Protein AF-A0A6J8AY62-F1 (afdb_monomer)

Structure (mmCIF, N/CA/C/O backbone):
data_AF-A0A6J8AY62-F1
#
_entry.id   AF-A0A6J8AY62-F1
#
loop_
_atom_site.group_PDB
_atom_site.id
_atom_site.type_symbol
_atom_site.label_atom_id
_atom_site.label_alt_id
_atom_site.label_comp_id
_atom_site.label_asym_id
_atom_site.label_entity_id
_atom_site.label_seq_id
_atom_site.pdbx_PDB_ins_code
_atom_site.Cartn_x
_atom_site.Cartn_y
_atom_site.Cartn_z
_atom_site.occupancy
_atom_site.B_iso_or_equiv
_atom_site.auth_seq_id
_atom_site.auth_comp_id
_atom_site.auth_asym_id
_atom_site.auth_atom_id
_atom_site.pdbx_PDB_model_num
ATOM 1 N N . MET A 1 1 ? -28.917 0.975 25.301 1.00 51.22 1 MET A N 1
ATOM 2 C CA . MET A 1 1 ? -28.373 -0.240 24.647 1.00 51.22 1 MET A CA 1
ATOM 3 C C . MET A 1 1 ? -28.119 -0.058 23.138 1.00 51.22 1 MET A C 1
ATOM 5 O O . MET A 1 1 ? -27.820 -1.038 22.478 1.00 51.22 1 MET A O 1
ATOM 9 N N . GLU A 1 2 ? -28.127 1.163 22.580 1.00 54.00 2 GLU A N 1
ATOM 10 C CA . GLU A 1 2 ? -27.902 1.396 21.132 1.00 54.00 2 GLU A CA 1
ATOM 11 C C . GLU A 1 2 ? -26.421 1.545 20.715 1.00 54.00 2 GLU A C 1
ATOM 13 O O . GLU A 1 2 ? -26.087 1.389 19.543 1.00 54.00 2 GLU A O 1
ATOM 18 N N . MET A 1 3 ? -25.496 1.765 21.660 1.00 52.91 3 MET A N 1
ATOM 19 C CA . MET A 1 3 ? -24.055 1.899 21.361 1.00 52.91 3 MET A CA 1
ATOM 20 C C . MET A 1 3 ? -23.391 0.610 20.834 1.00 52.91 3 MET A C 1
ATOM 22 O O . MET A 1 3 ? -22.345 0.676 20.186 1.00 52.91 3 MET A O 1
ATOM 26 N N . SER A 1 4 ? -23.977 -0.569 21.068 1.00 59.03 4 SER A N 1
ATOM 27 C CA . SER A 1 4 ? -23.395 -1.852 20.642 1.00 59.03 4 SER A CA 1
ATOM 28 C C . SER A 1 4 ? -23.599 -2.155 19.152 1.00 59.03 4 SER A C 1
ATOM 30 O O . SER A 1 4 ? -22.777 -2.844 18.547 1.00 59.03 4 SER A O 1
ATOM 32 N N . GLN A 1 5 ? -24.655 -1.630 18.520 1.00 60.06 5 GLN A N 1
ATOM 33 C CA . GLN A 1 5 ? -24.920 -1.887 17.098 1.00 60.06 5 GLN A CA 1
ATOM 34 C C . GLN A 1 5 ? -24.044 -1.032 16.174 1.00 60.06 5 GLN A C 1
ATOM 36 O O . GLN A 1 5 ? -23.511 -1.547 15.188 1.00 60.06 5 GLN A O 1
ATOM 41 N N . MET A 1 6 ? -23.809 0.242 16.514 1.00 57.91 6 MET A N 1
ATOM 42 C CA . MET A 1 6 ? -22.935 1.113 15.711 1.00 57.91 6 MET A CA 1
ATOM 43 C C . MET A 1 6 ? -21.473 0.636 15.726 1.00 57.91 6 MET A C 1
ATOM 45 O O . MET A 1 6 ? -20.793 0.644 14.699 1.00 57.91 6 MET A O 1
ATOM 49 N N . THR A 1 7 ? -21.008 0.120 16.865 1.00 65.38 7 THR A N 1
ATOM 50 C CA . THR A 1 7 ? -19.648 -0.418 17.031 1.00 65.38 7 THR A CA 1
ATOM 51 C C . THR A 1 7 ? -19.426 -1.762 16.329 1.00 65.38 7 THR A C 1
ATOM 53 O O . THR A 1 7 ? -18.284 -2.094 15.992 1.00 65.38 7 THR A O 1
ATOM 56 N N . ALA A 1 8 ? -20.483 -2.544 16.088 1.00 74.94 8 ALA A N 1
ATOM 57 C CA . ALA A 1 8 ? -20.417 -3.765 15.284 1.00 74.94 8 ALA A CA 1
ATOM 58 C C . ALA A 1 8 ? -20.334 -3.457 13.778 1.00 74.94 8 ALA A C 1
ATOM 60 O O . ALA A 1 8 ? -19.600 -4.129 13.051 1.00 74.94 8 ALA A O 1
ATOM 61 N N . CYS A 1 9 ? -21.039 -2.420 13.316 1.00 79.75 9 CYS A N 1
ATOM 62 C CA . CYS A 1 9 ? -21.000 -1.978 11.921 1.00 79.75 9 CYS A CA 1
ATOM 63 C C . CYS A 1 9 ? -19.613 -1.432 11.536 1.00 79.75 9 CYS A C 1
ATOM 65 O O . CYS A 1 9 ? -19.040 -1.857 10.532 1.00 79.75 9 CYS A O 1
ATOM 67 N N . GLY A 1 10 ? -19.020 -0.585 12.388 1.00 80.19 10 GLY A N 1
ATOM 68 C CA . GLY A 1 10 ? -17.694 -0.002 12.144 1.00 80.19 10 GLY A CA 1
ATOM 69 C C . GLY A 1 10 ? -16.572 -1.040 12.007 1.00 80.19 10 GLY A C 1
ATOM 70 O O . GLY A 1 10 ? -15.730 -0.924 11.123 1.00 80.19 10 GLY A O 1
ATOM 71 N N . MET A 1 11 ? -16.597 -2.110 12.811 1.00 82.81 11 MET A N 1
ATOM 72 C CA . MET A 1 11 ? -15.598 -3.190 12.714 1.00 82.81 11 MET A CA 1
ATOM 73 C C . MET A 1 11 ? -15.715 -3.981 11.415 1.00 82.81 11 MET A C 1
ATOM 75 O O . MET A 1 11 ? -14.702 -4.331 10.817 1.00 82.81 11 MET A O 1
ATOM 79 N N . LYS A 1 12 ? -16.945 -4.268 10.969 1.00 87.50 12 LYS A N 1
ATOM 80 C CA . LYS A 1 12 ? -17.174 -4.959 9.694 1.00 87.50 12 LYS A CA 1
ATOM 81 C C . LYS A 1 12 ? -16.703 -4.109 8.518 1.00 87.50 12 LYS A C 1
ATOM 83 O O . LYS A 1 12 ? -16.085 -4.643 7.604 1.00 87.50 12 LYS A O 1
ATOM 88 N N . ALA A 1 13 ? -16.951 -2.800 8.568 1.00 87.50 13 ALA A N 1
ATOM 89 C CA . ALA A 1 13 ? -16.462 -1.866 7.562 1.00 87.50 13 ALA A CA 1
ATOM 90 C C . ALA A 1 13 ? -14.925 -1.807 7.537 1.00 87.50 13 ALA A C 1
ATOM 92 O O . ALA A 1 13 ? -14.336 -1.947 6.469 1.00 87.50 13 ALA A O 1
ATOM 93 N N . ALA A 1 14 ? -14.272 -1.683 8.699 1.00 86.62 14 ALA A N 1
ATOM 94 C CA . ALA A 1 14 ? -12.810 -1.697 8.794 1.00 86.62 14 ALA A CA 1
ATOM 95 C C . ALA A 1 14 ? -12.214 -3.005 8.251 1.00 86.62 14 ALA A C 1
ATOM 97 O O . ALA A 1 14 ? -11.290 -2.971 7.445 1.00 86.62 14 ALA A O 1
ATOM 98 N N . PHE A 1 15 ? -12.792 -4.154 8.616 1.00 89.06 15 PHE A N 1
ATOM 99 C CA . PHE A 1 15 ? -12.379 -5.452 8.082 1.00 89.06 15 PHE A CA 1
ATOM 100 C C . PHE A 1 15 ? -12.530 -5.52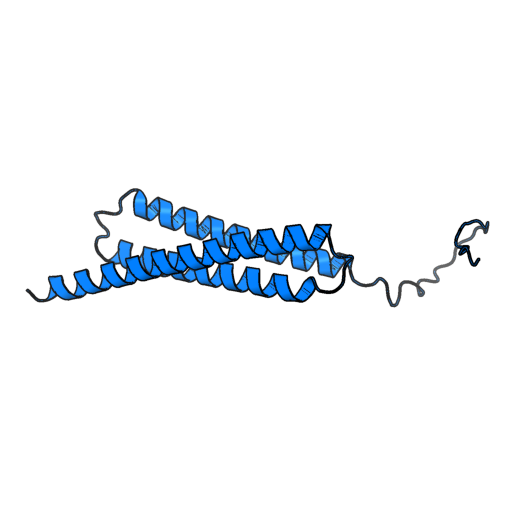7 6.556 1.00 89.06 15 PHE A C 1
ATOM 102 O O . PHE A 1 15 ? -11.612 -5.965 5.871 1.00 89.06 15 PHE A O 1
ATOM 109 N N . GLY A 1 16 ? -13.648 -5.041 6.009 1.00 90.06 16 GLY A N 1
ATOM 110 C CA . GLY A 1 16 ? -13.852 -4.967 4.561 1.00 90.06 16 GLY A CA 1
ATOM 111 C C . GLY A 1 16 ? -12.812 -4.095 3.851 1.00 90.06 16 GLY A C 1
ATOM 112 O O . GLY A 1 16 ? -12.333 -4.469 2.783 1.00 90.06 16 GLY A O 1
ATOM 113 N N . LEU A 1 17 ? -12.415 -2.971 4.458 1.00 89.81 17 LEU A N 1
ATOM 114 C CA . LEU A 1 17 ? -11.356 -2.106 3.929 1.00 89.81 17 LEU A CA 1
ATOM 115 C C . LEU A 1 17 ? -9.987 -2.795 3.936 1.00 89.81 17 LEU A C 1
ATOM 117 O O . LEU A 1 17 ? -9.259 -2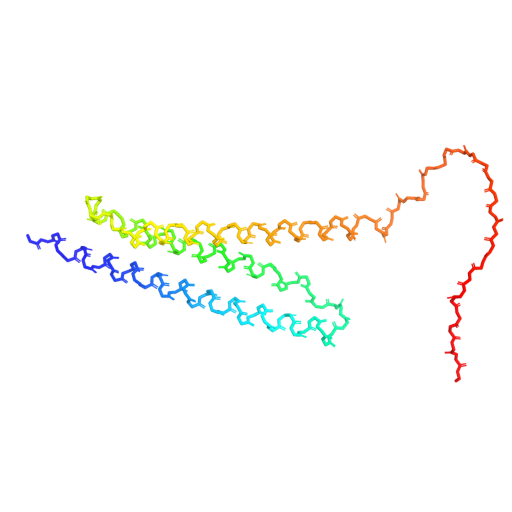.673 2.954 1.00 89.81 17 LEU A O 1
ATOM 121 N N . PHE A 1 18 ? -9.657 -3.544 4.993 1.00 89.94 18 PHE A N 1
ATOM 122 C CA . PHE A 1 18 ? -8.414 -4.320 5.055 1.00 89.94 18 PHE A CA 1
ATOM 123 C C . PHE A 1 18 ? -8.363 -5.396 3.967 1.00 89.94 18 PHE A C 1
ATOM 125 O O . PHE A 1 18 ? -7.396 -5.452 3.214 1.00 89.94 18 PHE A O 1
ATOM 132 N N . VAL A 1 19 ? -9.441 -6.170 3.803 1.00 92.56 19 VAL A N 1
ATOM 133 C CA . VAL A 1 19 ? -9.529 -7.191 2.746 1.00 92.56 19 VAL A CA 1
ATOM 134 C C . VAL A 1 19 ? -9.408 -6.563 1.355 1.00 92.56 19 VAL A C 1
ATOM 136 O O . VAL A 1 19 ? -8.695 -7.084 0.501 1.00 92.56 19 VAL A O 1
ATOM 139 N N . CYS A 1 20 ? -10.067 -5.426 1.118 1.00 91.50 20 CYS A N 1
ATOM 140 C CA . CYS A 1 20 ? -9.977 -4.724 -0.161 1.00 91.50 20 CYS A CA 1
ATOM 141 C C . CYS A 1 20 ? -8.546 -4.236 -0.447 1.00 91.50 20 CYS A C 1
ATOM 143 O O . CYS A 1 20 ? -8.047 -4.402 -1.561 1.00 91.50 20 CYS A O 1
ATOM 145 N N . ALA A 1 21 ? -7.862 -3.689 0.564 1.00 89.44 21 ALA A N 1
ATOM 146 C CA . ALA A 1 21 ? -6.471 -3.265 0.445 1.00 89.44 21 ALA A CA 1
ATOM 147 C C . ALA A 1 21 ? -5.529 -4.440 0.133 1.00 89.44 21 ALA A C 1
ATOM 149 O O . ALA A 1 21 ? -4.688 -4.314 -0.759 1.00 89.44 21 ALA A O 1
ATOM 150 N N . ASP A 1 22 ? -5.712 -5.589 0.787 1.00 89.31 22 ASP A N 1
ATOM 151 C CA . ASP A 1 22 ? -4.933 -6.802 0.513 1.00 89.31 22 ASP A CA 1
ATOM 152 C C . ASP A 1 22 ? -5.158 -7.309 -0.918 1.00 89.31 22 ASP A C 1
ATOM 154 O O . ASP A 1 22 ? -4.202 -7.660 -1.616 1.00 89.31 22 ASP A O 1
ATOM 158 N N . CYS A 1 23 ? -6.403 -7.291 -1.405 1.00 91.81 23 CYS A N 1
ATOM 159 C CA . CYS A 1 23 ? -6.702 -7.631 -2.795 1.00 91.81 23 CYS A CA 1
ATOM 160 C C . CYS A 1 23 ? -5.998 -6.680 -3.774 1.00 91.81 23 CYS A C 1
ATOM 162 O O . CYS A 1 23 ? -5.389 -7.144 -4.739 1.00 91.81 23 CYS A O 1
ATOM 164 N N . CYS A 1 24 ? -6.036 -5.366 -3.533 1.00 88.38 24 CYS A N 1
ATOM 165 C CA . CYS A 1 24 ? -5.338 -4.390 -4.374 1.00 88.38 24 CYS A CA 1
ATOM 166 C C . CYS A 1 24 ? -3.821 -4.619 -4.391 1.00 88.38 24 CYS A C 1
ATOM 168 O O . CYS A 1 24 ? -3.221 -4.591 -5.467 1.00 88.38 24 CYS A O 1
ATOM 170 N N . MET A 1 25 ? -3.215 -4.907 -3.237 1.00 86.44 25 MET A N 1
ATOM 171 C CA . MET A 1 25 ? -1.791 -5.246 -3.129 1.00 86.44 25 MET A CA 1
ATOM 172 C C . MET A 1 25 ? -1.444 -6.509 -3.911 1.00 86.44 25 MET A C 1
ATOM 174 O O . MET A 1 25 ? -0.455 -6.535 -4.643 1.00 86.44 25 MET A O 1
ATOM 178 N N . PHE A 1 26 ? -2.276 -7.545 -3.806 1.00 89.56 26 PHE A N 1
ATOM 179 C CA . PHE A 1 26 ? -2.086 -8.783 -4.551 1.00 89.56 26 PHE A CA 1
ATOM 180 C C . PHE A 1 26 ? -2.115 -8.545 -6.066 1.00 89.56 26 PHE A C 1
ATOM 182 O O . PHE A 1 26 ? -1.212 -8.992 -6.775 1.00 89.56 26 PHE A O 1
ATOM 189 N N . PHE A 1 27 ? -3.098 -7.788 -6.565 1.00 88.31 27 PHE A N 1
ATOM 190 C CA . PHE A 1 27 ? -3.163 -7.431 -7.985 1.00 88.31 27 PHE A CA 1
ATOM 191 C C . PHE A 1 27 ? -1.938 -6.638 -8.442 1.00 88.31 27 PHE A C 1
ATOM 193 O O . PHE A 1 27 ? -1.424 -6.899 -9.528 1.00 88.31 27 PHE A O 1
ATOM 200 N N . LEU A 1 28 ? -1.437 -5.725 -7.609 1.00 86.25 28 LEU A N 1
ATOM 201 C CA . LEU A 1 28 ? -0.218 -4.962 -7.875 1.00 86.25 28 LEU A CA 1
ATOM 202 C C . LEU A 1 28 ? 1.011 -5.865 -8.020 1.00 86.25 28 LEU A C 1
ATOM 204 O O . LEU A 1 28 ? 1.767 -5.709 -8.973 1.00 86.25 28 LEU A O 1
ATOM 208 N N . ILE A 1 29 ? 1.183 -6.841 -7.124 1.00 86.50 29 ILE A N 1
ATOM 209 C CA . ILE A 1 29 ? 2.298 -7.801 -7.179 1.00 86.50 29 ILE A CA 1
ATOM 210 C C . ILE A 1 29 ? 2.230 -8.638 -8.459 1.00 86.50 29 ILE A C 1
ATOM 212 O O . ILE A 1 29 ? 3.241 -8.818 -9.141 1.00 86.50 29 ILE A O 1
ATOM 216 N N . VAL A 1 30 ? 1.040 -9.135 -8.808 1.00 88.31 30 VAL A N 1
ATOM 217 C CA . VAL A 1 30 ? 0.834 -9.904 -10.043 1.00 88.31 30 VAL A CA 1
ATOM 218 C C . VAL A 1 30 ? 1.142 -9.039 -11.264 1.00 88.31 30 VAL A C 1
ATOM 220 O O . VAL A 1 30 ? 1.858 -9.477 -12.165 1.00 88.31 30 VAL A O 1
ATOM 223 N N . TRP A 1 31 ? 0.653 -7.800 -11.282 1.00 84.81 31 TRP A N 1
ATOM 224 C CA . TRP A 1 31 ? 0.880 -6.860 -12.375 1.00 84.81 31 TRP A CA 1
ATOM 225 C C . TRP A 1 31 ? 2.358 -6.489 -12.532 1.00 84.81 31 TRP A C 1
ATOM 227 O O . TRP A 1 31 ? 2.877 -6.486 -13.650 1.00 84.81 31 TRP A O 1
ATOM 237 N N . ASP A 1 32 ? 3.071 -6.249 -11.432 1.00 82.25 32 ASP A N 1
ATOM 238 C CA . ASP A 1 32 ? 4.516 -6.012 -11.447 1.00 82.25 32 ASP A CA 1
ATOM 239 C C . ASP A 1 32 ? 5.289 -7.234 -11.945 1.00 82.25 32 ASP A C 1
ATOM 241 O O . ASP A 1 32 ? 6.203 -7.085 -12.759 1.00 82.25 32 ASP A O 1
ATOM 245 N N . GLY A 1 33 ? 4.889 -8.443 -11.545 1.00 83.69 33 GLY A N 1
ATOM 246 C CA . GLY A 1 33 ? 5.465 -9.687 -12.058 1.00 83.69 33 GLY A CA 1
ATOM 247 C C . GLY A 1 33 ? 5.290 -9.833 -13.571 1.00 83.69 33 GLY A C 1
ATOM 248 O O . GLY A 1 33 ? 6.247 -10.155 -14.282 1.00 83.69 33 GLY A O 1
ATOM 249 N N . VAL A 1 34 ? 4.095 -9.528 -14.086 1.00 83.62 34 VAL A N 1
ATOM 250 C CA . VAL A 1 34 ? 3.813 -9.524 -15.530 1.00 83.62 34 VAL A CA 1
ATOM 251 C C . VAL A 1 34 ? 4.645 -8.458 -16.244 1.00 83.62 34 VAL A C 1
ATOM 253 O O . VAL A 1 34 ? 5.271 -8.764 -17.258 1.00 83.62 34 VAL A O 1
ATOM 256 N N . ASN A 1 35 ? 4.728 -7.237 -15.710 1.00 76.69 35 ASN A N 1
ATOM 257 C CA . ASN A 1 35 ? 5.543 -6.165 -16.291 1.00 76.69 35 ASN A CA 1
ATOM 258 C C . ASN A 1 35 ? 7.033 -6.519 -16.332 1.00 76.69 35 ASN A C 1
ATOM 260 O O . ASN A 1 35 ? 7.702 -6.217 -17.321 1.00 76.69 35 ASN A O 1
ATOM 264 N N . LEU A 1 36 ? 7.555 -7.167 -15.287 1.00 76.38 36 LEU A N 1
ATOM 265 C CA . LEU A 1 36 ? 8.945 -7.617 -15.228 1.00 76.38 36 LEU A CA 1
ATOM 266 C C . LEU A 1 36 ? 9.224 -8.726 -16.252 1.00 76.38 36 LEU A C 1
ATOM 268 O O . LEU A 1 36 ? 10.261 -8.709 -16.915 1.00 76.38 36 LEU A O 1
ATOM 272 N N . CYS A 1 37 ? 8.284 -9.656 -16.435 1.00 78.25 37 CYS A N 1
ATOM 273 C CA . CYS A 1 37 ? 8.385 -10.669 -17.485 1.00 78.25 37 CYS A CA 1
ATOM 274 C C . CYS A 1 37 ? 8.344 -10.021 -18.876 1.00 78.25 37 CYS A C 1
ATOM 276 O O . CYS A 1 37 ? 9.195 -10.303 -19.715 1.00 78.25 37 CYS A O 1
ATOM 278 N N . MET A 1 38 ? 7.413 -9.096 -19.116 1.00 73.38 38 MET A N 1
ATOM 279 C CA . MET A 1 38 ? 7.293 -8.394 -20.399 1.00 73.38 38 MET A CA 1
ATOM 280 C C . MET A 1 38 ? 8.533 -7.551 -20.722 1.00 73.38 38 MET A C 1
ATOM 282 O O . MET A 1 38 ? 8.951 -7.537 -21.880 1.00 73.38 38 MET A O 1
ATOM 286 N N . LEU A 1 39 ? 9.172 -6.927 -19.722 1.00 68.44 39 LEU A N 1
ATOM 287 C CA . LEU A 1 39 ? 10.466 -6.237 -19.862 1.00 68.44 39 LEU A CA 1
ATOM 288 C C . LEU A 1 39 ? 11.543 -7.139 -20.474 1.00 68.44 39 LEU A C 1
ATOM 290 O O . LEU A 1 39 ? 12.353 -6.678 -21.276 1.00 68.44 39 LEU A O 1
ATOM 294 N N . TYR A 1 40 ? 11.557 -8.416 -20.093 1.00 71.19 40 TYR A N 1
ATOM 295 C CA . TYR A 1 40 ? 12.539 -9.380 -20.579 1.00 71.19 40 TYR A CA 1
ATOM 296 C C . TYR A 1 40 ? 12.263 -9.809 -22.029 1.00 71.19 40 TYR A C 1
ATOM 298 O O . TYR A 1 40 ? 13.198 -10.017 -22.802 1.00 71.19 40 TYR A O 1
ATOM 306 N N . TYR A 1 41 ? 10.987 -9.903 -22.418 1.00 69.06 41 TYR A N 1
ATOM 307 C CA . TYR A 1 41 ? 10.579 -10.413 -23.733 1.00 69.06 41 TYR A CA 1
ATOM 308 C C . TYR A 1 41 ? 10.355 -9.335 -24.805 1.00 69.06 41 TYR A C 1
ATOM 310 O O . TYR A 1 41 ? 10.509 -9.623 -25.992 1.00 69.06 41 TYR A O 1
ATOM 318 N N . THR A 1 42 ? 10.004 -8.098 -24.440 1.00 59.94 42 THR A N 1
ATOM 319 C CA . THR A 1 42 ? 9.633 -7.049 -25.407 1.00 59.94 42 THR A CA 1
ATOM 320 C C . THR A 1 42 ? 10.586 -5.855 -25.387 1.00 59.94 42 THR A C 1
ATOM 322 O O . THR A 1 42 ? 10.714 -5.131 -24.402 1.00 59.94 42 THR A O 1
ATOM 325 N N . LYS A 1 43 ? 11.227 -5.585 -26.533 1.00 54.97 43 LYS A N 1
ATOM 326 C CA . LYS A 1 43 ? 12.029 -4.373 -26.765 1.00 54.97 43 LYS A CA 1
ATOM 327 C C . LYS A 1 43 ? 11.122 -3.132 -26.916 1.00 54.97 43 LYS A C 1
ATOM 329 O O . LYS A 1 43 ? 10.910 -2.635 -28.012 1.00 54.97 43 LYS A O 1
ATOM 334 N N . GLY A 1 44 ? 10.610 -2.601 -25.803 1.00 55.53 44 GLY A N 1
ATOM 335 C CA . GLY A 1 44 ? 10.744 -1.163 -25.526 1.00 55.53 44 GLY A CA 1
ATOM 336 C C . GLY A 1 44 ? 9.702 -0.123 -25.983 1.00 55.53 44 GLY A C 1
ATOM 337 O O . GLY A 1 44 ? 10.103 1.036 -26.053 1.00 55.53 44 GLY A O 1
ATOM 338 N N . CYS A 1 45 ? 8.412 -0.415 -26.222 1.00 50.28 45 CYS A N 1
ATOM 339 C CA . CYS A 1 45 ? 7.446 0.663 -26.569 1.00 50.28 45 CYS A CA 1
ATOM 340 C C . CYS A 1 45 ? 6.207 0.864 -25.668 1.00 50.28 45 CYS A C 1
ATOM 342 O O . CYS A 1 45 ? 5.758 1.999 -25.555 1.00 50.28 45 CYS A O 1
ATOM 344 N N . CYS A 1 46 ? 5.686 -0.134 -24.944 1.00 52.78 46 CYS A N 1
ATOM 345 C CA . CYS A 1 46 ? 4.426 0.029 -24.179 1.00 52.78 46 CYS A CA 1
ATOM 346 C C . CYS A 1 46 ? 4.581 0.426 -22.693 1.00 52.78 46 CYS A C 1
ATOM 348 O O . CYS A 1 46 ? 3.620 0.372 -21.932 1.00 52.78 46 CYS A O 1
ATOM 350 N N . HIS A 1 47 ? 5.774 0.818 -22.232 1.00 54.41 47 HIS A N 1
ATOM 351 C CA . HIS A 1 47 ? 6.051 0.860 -20.789 1.00 54.41 47 HIS A CA 1
ATOM 352 C C . HIS A 1 47 ? 5.553 2.079 -20.008 1.00 54.41 47 HIS A C 1
ATOM 354 O O . HIS A 1 47 ? 5.347 1.953 -18.806 1.00 54.41 47 HIS A O 1
ATOM 360 N N . CYS A 1 48 ? 5.381 3.252 -20.619 1.00 53.88 48 CYS A N 1
ATOM 361 C CA . CYS A 1 48 ? 5.123 4.471 -19.838 1.00 53.88 48 CYS A CA 1
ATOM 362 C C . CYS A 1 48 ? 3.723 4.528 -19.203 1.00 53.88 48 CYS A C 1
ATOM 364 O O . CYS A 1 48 ? 3.583 5.098 -18.123 1.00 53.88 48 CYS A O 1
ATOM 366 N N . GLU A 1 49 ? 2.700 3.940 -19.827 1.00 56.03 49 GLU A N 1
ATOM 367 C CA . GLU A 1 49 ? 1.314 4.061 -19.347 1.00 56.03 49 GLU A CA 1
ATOM 368 C C . GLU A 1 49 ? 1.013 3.145 -18.151 1.00 56.03 49 GLU A C 1
ATOM 370 O O . GLU A 1 49 ? 0.289 3.535 -17.235 1.00 56.03 49 GLU A O 1
ATOM 375 N N . CYS A 1 50 ? 1.649 1.970 -18.082 1.00 61.62 50 CYS A N 1
ATOM 376 C CA . CYS A 1 50 ? 1.407 1.001 -17.006 1.00 61.62 50 CYS A CA 1
ATOM 377 C C . CYS A 1 50 ? 1.903 1.478 -15.628 1.00 61.62 50 CYS A C 1
ATOM 379 O O . CYS A 1 50 ? 1.372 1.060 -14.601 1.00 61.62 50 CYS A O 1
ATOM 381 N N . TYR A 1 51 ? 2.883 2.386 -15.575 1.00 65.25 51 TYR A N 1
ATOM 382 C CA . TYR A 1 51 ? 3.459 2.839 -14.304 1.00 65.25 51 TYR A CA 1
ATOM 383 C C . TYR A 1 51 ? 2.582 3.828 -13.532 1.00 65.25 51 TYR A C 1
ATOM 385 O O . TYR A 1 51 ? 2.659 3.877 -12.304 1.00 65.25 51 TYR A O 1
ATOM 393 N N . HIS A 1 52 ? 1.744 4.606 -14.221 1.00 69.88 52 HIS A N 1
ATOM 394 C CA . HIS A 1 52 ? 0.813 5.511 -13.546 1.00 69.88 52 HIS A CA 1
ATOM 395 C C . HIS A 1 52 ? -0.291 4.737 -12.815 1.00 69.88 52 HIS A C 1
ATOM 397 O O . HIS A 1 52 ? -0.664 5.129 -11.711 1.00 69.88 52 HIS A O 1
ATOM 403 N N . MET A 1 53 ? -0.738 3.601 -13.366 1.00 74.12 53 MET A N 1
ATOM 404 C CA . MET A 1 53 ? -1.706 2.730 -12.692 1.00 74.12 53 MET A CA 1
ATOM 405 C C . MET A 1 53 ? -1.156 2.187 -11.370 1.00 74.12 53 MET A C 1
ATOM 407 O O . MET A 1 53 ? -1.840 2.279 -10.353 1.00 74.12 53 MET A O 1
ATOM 411 N N . ASN A 1 54 ? 0.095 1.715 -11.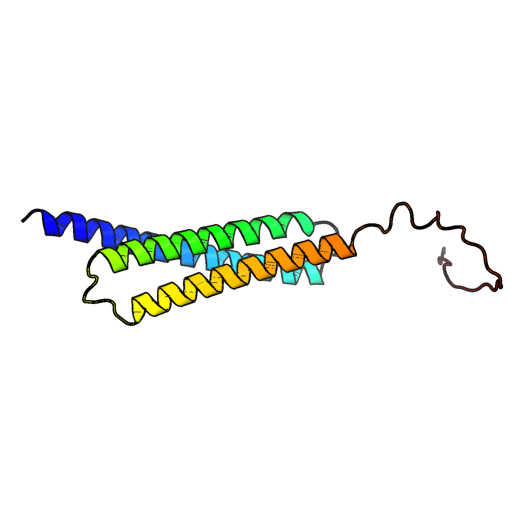343 1.00 77.38 54 ASN A N 1
ATOM 412 C CA . ASN A 1 54 ? 0.720 1.200 -10.118 1.00 77.38 54 ASN A CA 1
ATOM 413 C C . ASN A 1 54 ? 0.739 2.227 -8.981 1.00 77.38 54 ASN A C 1
ATOM 415 O O . ASN A 1 54 ? 0.450 1.903 -7.829 1.00 77.38 54 ASN A O 1
ATOM 419 N N . PHE A 1 55 ? 1.046 3.482 -9.309 1.00 81.44 55 PHE A N 1
ATOM 420 C CA . PHE A 1 55 ? 1.040 4.564 -8.332 1.00 81.44 55 PHE A CA 1
ATOM 421 C C . PHE A 1 55 ? -0.365 4.828 -7.775 1.00 81.44 55 PHE A C 1
ATOM 423 O O . PHE A 1 55 ? -0.536 4.940 -6.559 1.00 81.44 55 PHE A O 1
ATOM 430 N N . SER A 1 56 ? -1.380 4.876 -8.644 1.00 83.12 56 SER A N 1
ATOM 431 C CA . SER A 1 56 ? -2.775 5.056 -8.232 1.00 83.12 56 SER A CA 1
ATOM 432 C C . SER A 1 56 ? -3.260 3.925 -7.323 1.00 83.12 56 SER A C 1
ATOM 434 O O . SER A 1 56 ? -3.885 4.203 -6.299 1.00 83.12 56 SER A O 1
ATOM 436 N N . PHE A 1 57 ? -2.922 2.671 -7.639 1.00 84.81 57 PHE A N 1
ATOM 437 C CA . PHE A 1 57 ? -3.262 1.527 -6.791 1.00 84.81 57 PHE A CA 1
ATOM 438 C C . PHE A 1 57 ? -2.564 1.584 -5.426 1.00 84.81 57 PHE A C 1
ATOM 440 O O . PHE A 1 57 ? -3.201 1.262 -4.419 1.00 84.81 57 PHE A O 1
ATOM 447 N N . GLN A 1 58 ? -1.317 2.068 -5.349 1.00 85.12 58 GLN A N 1
ATOM 448 C CA . GLN A 1 58 ? -0.647 2.228 -4.054 1.00 85.12 58 GLN A CA 1
ATOM 449 C C . GLN A 1 58 ? -1.213 3.339 -3.188 1.00 85.12 58 GLN A C 1
ATOM 451 O O . GLN A 1 58 ? -1.379 3.139 -1.983 1.00 85.12 58 GLN A O 1
ATOM 456 N N . ILE A 1 59 ? -1.578 4.478 -3.773 1.00 86.69 59 ILE A N 1
ATOM 457 C CA . ILE A 1 59 ? -2.255 5.535 -3.015 1.00 86.69 59 ILE A CA 1
ATOM 458 C C . ILE A 1 59 ? -3.621 5.056 -2.518 1.00 86.69 59 ILE A C 1
ATOM 460 O O . ILE A 1 59 ? -3.963 5.293 -1.359 1.00 86.69 59 ILE A O 1
ATOM 464 N N . ALA A 1 60 ? -4.391 4.367 -3.365 1.00 87.50 60 ALA A N 1
ATOM 465 C CA . ALA A 1 60 ? -5.700 3.846 -2.985 1.00 87.50 60 ALA A CA 1
ATOM 466 C C . ALA A 1 60 ? -5.590 2.844 -1.826 1.00 87.50 60 ALA A C 1
ATOM 468 O O . ALA A 1 60 ? -6.318 2.953 -0.839 1.00 87.50 60 ALA A O 1
ATOM 469 N N . SER A 1 61 ? -4.635 1.918 -1.906 1.00 87.56 61 SER A N 1
ATOM 470 C CA . SER A 1 61 ? -4.407 0.910 -0.868 1.00 87.56 61 SER A CA 1
ATOM 471 C C . SER A 1 61 ? -3.933 1.529 0.448 1.00 87.56 61 SER A C 1
ATOM 473 O O . SER A 1 61 ? -4.443 1.175 1.510 1.00 87.56 61 SER A O 1
ATOM 475 N N . PHE A 1 62 ? -3.033 2.517 0.388 1.00 91.12 62 PHE A N 1
ATOM 476 C CA . PHE A 1 62 ? -2.645 3.314 1.553 1.00 91.12 62 PHE A CA 1
ATOM 477 C C . PHE A 1 62 ? -3.854 3.999 2.202 1.00 91.12 62 PHE A C 1
ATOM 479 O O . PHE A 1 62 ? -4.038 3.901 3.415 1.00 91.12 62 PHE A O 1
ATOM 486 N N . GLY A 1 63 ? -4.698 4.655 1.401 1.00 89.44 63 GLY A N 1
ATOM 487 C CA . GLY A 1 63 ? -5.900 5.327 1.887 1.00 89.44 63 GLY A CA 1
ATOM 488 C C . GLY A 1 63 ? -6.861 4.363 2.583 1.00 89.44 63 GLY A C 1
ATOM 489 O O . GLY A 1 63 ? -7.325 4.653 3.684 1.00 89.44 63 GLY A O 1
ATOM 490 N N . MET A 1 64 ? -7.107 3.191 1.993 1.00 90.69 64 MET A N 1
ATOM 491 C CA . MET A 1 64 ? -7.969 2.163 2.589 1.00 90.69 64 MET A CA 1
ATOM 492 C C . MET A 1 64 ? -7.407 1.622 3.908 1.00 90.69 64 MET A C 1
ATOM 494 O O . MET A 1 64 ? -8.151 1.533 4.887 1.00 90.69 64 MET A O 1
ATOM 498 N N . LEU A 1 65 ? -6.102 1.330 3.967 1.00 90.44 65 LEU A N 1
ATOM 499 C CA . LEU A 1 65 ? -5.429 0.891 5.196 1.00 90.44 65 LEU A CA 1
ATOM 500 C C . LEU A 1 65 ? -5.515 1.951 6.293 1.00 90.44 65 LEU A C 1
ATOM 502 O O . LEU A 1 65 ? -5.815 1.633 7.444 1.00 90.44 65 LEU A O 1
ATOM 506 N N . LEU A 1 66 ? -5.284 3.216 5.945 1.00 92.62 66 LEU A N 1
ATOM 507 C CA . LEU A 1 66 ? -5.292 4.322 6.894 1.00 92.62 66 LEU A CA 1
ATOM 508 C C . LEU A 1 66 ? -6.704 4.582 7.433 1.00 92.62 66 LEU A C 1
ATOM 510 O O . LEU A 1 66 ? -6.880 4.689 8.645 1.00 92.62 66 LEU A O 1
ATOM 514 N N . VAL A 1 67 ? -7.724 4.588 6.570 1.00 92.62 67 VAL A N 1
ATOM 515 C CA . VAL A 1 67 ? -9.130 4.726 6.987 1.00 92.62 67 VAL A CA 1
ATOM 516 C C . VAL A 1 67 ? -9.562 3.546 7.859 1.00 92.62 67 VAL A C 1
ATOM 518 O O . VAL A 1 67 ? -10.137 3.763 8.925 1.00 92.62 67 VAL A O 1
ATOM 521 N N . GLY A 1 68 ? -9.239 2.307 7.472 1.00 89.19 68 GLY A N 1
ATOM 522 C CA . GLY A 1 68 ? -9.532 1.117 8.279 1.00 89.19 68 GLY A CA 1
ATOM 523 C C . GLY A 1 68 ? -8.867 1.169 9.657 1.00 89.19 68 GLY A C 1
ATOM 524 O O . GLY A 1 68 ? -9.507 0.882 10.671 1.00 89.19 68 GLY A O 1
ATOM 525 N N . THR A 1 69 ? -7.615 1.627 9.708 1.00 90.62 69 THR A N 1
ATOM 526 C CA . THR A 1 69 ? -6.843 1.789 10.949 1.00 90.62 69 THR A CA 1
ATOM 527 C C . THR A 1 69 ? -7.429 2.881 11.846 1.00 90.62 69 THR A C 1
ATOM 529 O O . THR A 1 69 ? -7.561 2.663 13.049 1.00 90.62 69 THR A O 1
ATOM 532 N N . ILE A 1 70 ? -7.852 4.022 11.288 1.00 90.94 70 ILE A N 1
ATOM 533 C CA . ILE A 1 70 ? -8.520 5.094 12.048 1.00 90.94 70 ILE A CA 1
ATOM 534 C C . ILE A 1 70 ? -9.853 4.607 12.617 1.00 90.94 70 ILE A C 1
ATOM 536 O O . ILE A 1 70 ? -10.112 4.810 13.802 1.00 90.94 70 ILE A O 1
ATOM 540 N N . ILE A 1 71 ? -10.684 3.936 11.811 1.00 89.50 71 ILE A N 1
ATOM 541 C CA . ILE A 1 71 ? -11.968 3.390 12.276 1.00 89.50 71 ILE A CA 1
ATOM 542 C C . ILE A 1 71 ? -11.726 2.406 13.426 1.00 89.50 71 ILE A C 1
ATOM 544 O O . ILE A 1 71 ? -12.379 2.508 14.464 1.00 89.50 71 ILE A O 1
ATOM 548 N N . TYR A 1 72 ? -10.747 1.509 13.280 1.00 86.75 72 TYR A N 1
ATOM 549 C CA . TYR A 1 72 ? -10.375 0.557 14.324 1.00 86.75 72 TYR A CA 1
ATOM 550 C C . TYR A 1 72 ? -9.881 1.252 15.605 1.00 86.75 72 TYR A C 1
ATOM 552 O O . TYR A 1 72 ? -10.365 0.947 16.693 1.00 86.75 72 TYR A O 1
ATOM 560 N N . GLY A 1 73 ? -8.967 2.221 15.489 1.00 86.94 73 GLY A N 1
ATOM 561 C CA . GLY A 1 73 ? -8.399 2.940 16.635 1.00 86.94 73 GLY A CA 1
ATOM 562 C C . GLY A 1 73 ? -9.395 3.861 17.345 1.00 86.94 73 GLY A C 1
ATOM 563 O O . GLY A 1 73 ? -9.350 3.991 18.564 1.00 86.94 73 GLY A O 1
ATOM 564 N N . SER A 1 74 ? -10.333 4.459 16.605 1.00 86.94 74 SER A N 1
ATOM 565 C CA . SER A 1 74 ? -11.370 5.335 17.169 1.00 86.94 74 SER A CA 1
ATOM 566 C C . SER A 1 74 ? -12.395 4.595 18.030 1.00 86.94 74 SER A C 1
ATOM 568 O O . SER A 1 74 ? -13.069 5.214 18.850 1.00 86.94 74 SER A O 1
ATOM 570 N N . LYS A 1 75 ? -12.518 3.275 17.851 1.00 81.12 75 LYS A N 1
ATOM 571 C CA . LYS A 1 75 ? -13.509 2.465 18.554 1.00 81.12 75 LYS A CA 1
ATOM 572 C C . LYS A 1 75 ? -13.123 2.192 20.010 1.00 81.12 75 LYS A C 1
ATOM 574 O O . LYS A 1 75 ? -13.984 2.276 20.876 1.00 81.12 75 LYS A O 1
ATOM 579 N N . ASP A 1 76 ? -11.862 1.855 20.262 1.00 78.94 76 ASP A N 1
ATOM 580 C CA . ASP A 1 76 ? -11.355 1.497 21.590 1.00 78.94 76 ASP A CA 1
ATOM 581 C C . ASP A 1 76 ? -9.943 2.097 21.792 1.00 78.94 76 ASP A C 1
ATOM 583 O O . ASP A 1 76 ? -8.945 1.370 21.731 1.00 78.94 76 ASP A O 1
ATOM 587 N N . PRO A 1 77 ? -9.827 3.421 22.022 1.00 76.44 77 PRO A N 1
ATOM 588 C CA . PRO A 1 77 ? -8.533 4.110 22.103 1.00 76.44 77 PRO A CA 1
ATOM 589 C C . PRO A 1 77 ? -7.655 3.611 23.260 1.00 76.44 77 PRO A C 1
ATOM 591 O O . PRO A 1 77 ? -6.431 3.599 23.153 1.00 76.44 77 PRO A O 1
ATOM 594 N N . ASP A 1 78 ? -8.267 3.116 24.337 1.00 80.31 78 ASP A N 1
ATOM 595 C CA . ASP A 1 78 ? -7.549 2.585 25.502 1.00 80.31 78 ASP A CA 1
ATOM 596 C C . ASP A 1 78 ? -7.013 1.160 25.280 1.00 80.31 78 ASP A C 1
ATOM 598 O O . ASP A 1 78 ? -6.252 0.636 26.094 1.00 80.31 78 ASP A O 1
ATOM 602 N N . LYS A 1 79 ? -7.408 0.503 24.180 1.00 78.06 79 LYS A N 1
ATOM 603 C CA . LYS A 1 79 ? -7.041 -0.885 23.849 1.00 78.06 79 LYS A CA 1
ATOM 604 C C . LYS A 1 79 ? -6.340 -0.991 22.500 1.00 78.06 79 LYS A C 1
ATOM 606 O O . LYS A 1 79 ? -6.507 -1.976 21.776 1.00 78.06 79 LYS A O 1
ATOM 611 N N . ILE A 1 80 ? -5.530 0.007 22.162 1.00 82.81 80 ILE A N 1
ATOM 612 C CA . ILE A 1 80 ? -4.688 -0.036 20.968 1.00 82.81 80 ILE A CA 1
ATOM 613 C C . ILE A 1 80 ? -3.646 -1.152 21.137 1.00 82.81 80 ILE A C 1
ATOM 615 O O . ILE A 1 80 ? -2.609 -0.993 21.778 1.00 82.81 80 ILE A O 1
ATOM 619 N N . GLY A 1 81 ? -3.952 -2.319 20.571 1.00 86.75 81 GLY A N 1
ATOM 620 C CA . GLY A 1 81 ? -3.049 -3.464 20.540 1.00 86.75 81 GLY A CA 1
ATOM 621 C C . GLY A 1 81 ? -1.954 -3.322 19.481 1.00 86.75 81 GLY A C 1
ATOM 622 O O . GLY A 1 81 ? -2.022 -2.483 18.584 1.00 86.75 81 GLY A O 1
ATOM 623 N N . TRP A 1 82 ? -0.968 -4.219 19.528 1.00 88.75 82 TRP A N 1
ATOM 624 C CA . TRP A 1 82 ? 0.129 -4.292 18.552 1.00 88.75 82 TRP A CA 1
ATOM 625 C C . TRP A 1 82 ? -0.336 -4.362 17.090 1.00 88.75 82 TRP A C 1
ATOM 627 O O . TRP A 1 82 ? 0.331 -3.824 16.211 1.00 88.75 82 TRP A O 1
ATOM 637 N N . ALA A 1 83 ? -1.501 -4.963 16.828 1.00 84.44 83 ALA A N 1
ATOM 638 C CA . ALA A 1 83 ? -2.079 -5.058 15.488 1.00 84.44 83 ALA A CA 1
ATOM 639 C C . ALA A 1 83 ? -2.364 -3.685 14.849 1.00 84.44 83 ALA A C 1
ATOM 641 O O . ALA A 1 83 ? -2.175 -3.523 13.645 1.00 84.44 83 ALA A O 1
ATOM 642 N N . PHE A 1 84 ? -2.762 -2.683 15.643 1.00 89.38 84 PHE A N 1
ATOM 643 C CA . PHE A 1 84 ? -2.975 -1.319 15.151 1.00 89.38 84 PHE A CA 1
ATOM 644 C C . PHE A 1 84 ? -1.662 -0.696 14.675 1.00 89.38 84 PHE A C 1
ATOM 646 O O . PHE A 1 84 ? -1.587 -0.177 13.564 1.00 89.38 84 PHE A O 1
ATOM 653 N N . TRP A 1 85 ? -0.611 -0.798 15.495 1.00 90.38 85 TRP A N 1
ATOM 654 C CA . TRP A 1 85 ? 0.711 -0.278 15.154 1.00 90.38 85 TRP A CA 1
ATOM 655 C C . TRP A 1 85 ? 1.279 -0.962 13.915 1.00 90.38 85 TRP A C 1
ATOM 657 O O . TRP A 1 85 ? 1.850 -0.290 13.065 1.00 90.38 85 TRP A O 1
ATOM 667 N N . PHE A 1 86 ? 1.059 -2.271 13.779 1.00 88.69 86 PHE A N 1
ATOM 668 C CA . PHE A 1 86 ? 1.476 -3.032 12.605 1.00 88.69 86 PHE A CA 1
ATOM 669 C C . PHE A 1 86 ? 0.729 -2.610 11.329 1.00 88.69 86 PHE A C 1
ATOM 671 O O . PHE A 1 86 ? 1.338 -2.476 10.269 1.00 88.69 86 PHE A O 1
ATOM 678 N N . CYS A 1 87 ? -0.579 -2.341 11.415 1.00 89.56 87 CYS A N 1
ATOM 679 C CA . CYS A 1 87 ? -1.336 -1.793 10.283 1.00 89.56 87 CYS A CA 1
ATOM 680 C C . CYS A 1 87 ? -0.849 -0.392 9.901 1.00 89.56 87 CYS A C 1
ATOM 682 O O . CYS A 1 87 ? -0.674 -0.099 8.719 1.00 89.56 87 CYS A O 1
ATOM 684 N N . LEU A 1 88 ? -0.580 0.460 10.892 1.00 91.38 88 LEU A N 1
ATOM 685 C CA . LEU A 1 88 ? -0.089 1.814 10.660 1.00 91.38 88 LEU A CA 1
ATOM 686 C C . LEU A 1 88 ? 1.297 1.812 9.998 1.00 91.38 88 LEU A C 1
ATOM 688 O O . LEU A 1 88 ? 1.515 2.539 9.028 1.00 91.38 88 LEU A O 1
ATOM 692 N N . THR A 1 89 ? 2.229 0.985 10.480 1.00 92.06 89 THR A N 1
ATOM 693 C CA . THR A 1 89 ? 3.561 0.859 9.868 1.00 92.06 89 THR A CA 1
ATOM 694 C C . THR A 1 89 ? 3.480 0.267 8.465 1.00 92.06 89 THR A C 1
ATOM 696 O O . THR A 1 89 ? 4.150 0.774 7.567 1.00 92.06 89 THR A O 1
ATOM 699 N N . SER A 1 90 ? 2.622 -0.731 8.237 1.00 88.50 90 SER A N 1
ATOM 700 C CA . SER A 1 90 ? 2.361 -1.280 6.899 1.00 88.50 90 SER A CA 1
ATOM 701 C C . SER A 1 90 ? 1.849 -0.207 5.931 1.00 88.50 90 SER A C 1
ATOM 703 O O . SER A 1 90 ? 2.376 -0.062 4.825 1.00 88.50 90 SER A O 1
ATOM 705 N N . ALA A 1 91 ? 0.893 0.621 6.363 1.00 88.44 91 ALA A N 1
ATOM 706 C CA . ALA A 1 91 ? 0.387 1.731 5.561 1.00 88.44 91 ALA A CA 1
ATOM 707 C C . ALA A 1 91 ? 1.510 2.723 5.200 1.00 88.44 91 ALA A C 1
ATOM 709 O O . ALA A 1 91 ? 1.662 3.094 4.035 1.00 88.44 91 ALA A O 1
ATOM 710 N N . LEU A 1 92 ? 2.351 3.103 6.167 1.00 90.81 92 LEU A N 1
ATOM 711 C CA . LEU A 1 92 ? 3.496 3.986 5.914 1.00 90.81 92 LEU A CA 1
ATOM 712 C C . LEU A 1 92 ? 4.492 3.382 4.916 1.00 90.81 92 LEU A C 1
ATOM 714 O O . LEU A 1 92 ? 4.954 4.087 4.019 1.00 90.81 92 LEU A O 1
ATOM 718 N N . LEU A 1 93 ? 4.792 2.086 5.019 1.00 88.75 93 LEU A N 1
ATOM 719 C CA . LEU A 1 93 ? 5.654 1.398 4.056 1.00 88.75 93 LEU A CA 1
ATOM 720 C C . LEU A 1 93 ? 5.055 1.418 2.645 1.00 88.75 93 LEU A C 1
ATOM 72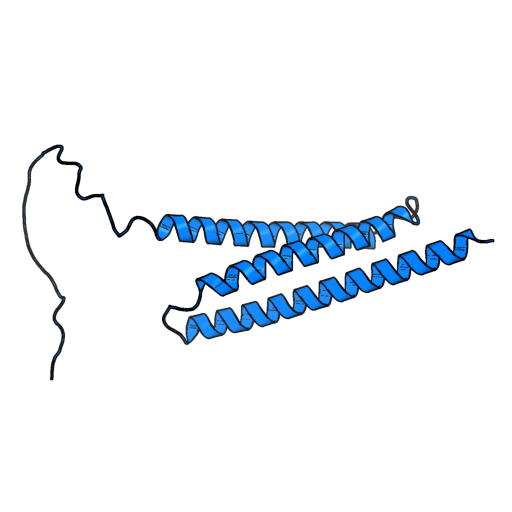2 O O . LEU A 1 93 ? 5.772 1.698 1.685 1.00 88.75 93 LEU A O 1
ATOM 726 N N . CYS A 1 94 ? 3.744 1.205 2.511 1.00 86.12 94 CYS A N 1
ATOM 727 C CA . CYS A 1 94 ? 3.055 1.287 1.220 1.00 86.12 94 CYS A CA 1
ATOM 728 C C . CYS A 1 94 ? 3.163 2.685 0.598 1.00 86.12 94 CYS A C 1
ATOM 730 O O . CYS A 1 94 ? 3.425 2.812 -0.601 1.00 86.12 94 CYS A O 1
ATOM 732 N N . LEU A 1 95 ? 3.027 3.733 1.416 1.00 88.44 95 LEU A N 1
ATOM 733 C CA . LEU A 1 95 ? 3.209 5.114 0.975 1.00 88.44 95 LEU A CA 1
ATOM 734 C C . LEU A 1 95 ? 4.646 5.370 0.502 1.00 88.44 95 LEU A C 1
ATOM 736 O O . LEU A 1 95 ? 4.840 5.936 -0.573 1.00 88.44 95 LEU A O 1
ATOM 740 N N . ILE A 1 96 ? 5.649 4.926 1.269 1.00 89.44 96 ILE A N 1
ATOM 741 C CA . ILE A 1 96 ? 7.068 5.068 0.907 1.00 89.44 96 ILE A CA 1
ATOM 742 C C . ILE A 1 96 ? 7.339 4.391 -0.437 1.00 89.44 96 ILE A C 1
ATOM 744 O O . ILE A 1 96 ? 7.920 5.014 -1.324 1.00 89.44 96 ILE A O 1
ATOM 748 N N . VAL A 1 97 ? 6.863 3.158 -0.627 1.00 86.31 97 VAL A N 1
ATOM 749 C CA . VAL A 1 97 ? 7.005 2.430 -1.897 1.00 86.31 97 VAL A CA 1
ATOM 750 C C . VAL A 1 97 ? 6.354 3.210 -3.044 1.00 86.31 97 VAL A C 1
ATOM 752 O O . VAL A 1 97 ? 6.993 3.420 -4.075 1.00 86.31 97 VAL A O 1
ATOM 755 N N . GLY A 1 98 ? 5.129 3.713 -2.867 1.00 82.88 98 GLY A N 1
ATOM 756 C CA . GLY A 1 98 ? 4.454 4.539 -3.874 1.00 82.88 98 GLY A CA 1
ATOM 757 C C . GLY A 1 98 ? 5.242 5.805 -4.244 1.00 82.88 98 GLY A C 1
ATOM 758 O O . GLY A 1 98 ? 5.389 6.128 -5.427 1.00 82.88 98 GLY A O 1
ATOM 759 N N . ILE A 1 99 ? 5.814 6.496 -3.255 1.00 85.88 99 ILE A N 1
ATOM 760 C CA . ILE A 1 99 ? 6.654 7.684 -3.473 1.00 85.88 99 ILE A CA 1
ATOM 761 C C . ILE A 1 99 ? 7.948 7.314 -4.207 1.00 85.88 99 ILE A C 1
ATOM 763 O O . ILE A 1 99 ? 8.306 7.992 -5.171 1.00 85.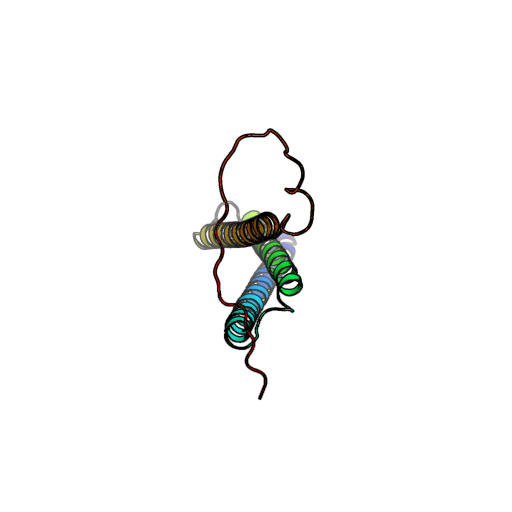88 99 ILE A O 1
ATOM 767 N N . MET A 1 100 ? 8.626 6.232 -3.814 1.00 83.94 100 MET A N 1
ATOM 768 C CA . MET A 1 100 ? 9.842 5.757 -4.489 1.00 83.94 100 MET A CA 1
ATOM 769 C C . MET A 1 100 ? 9.583 5.456 -5.971 1.00 83.94 100 MET A C 1
ATOM 771 O O . MET A 1 100 ? 10.384 5.825 -6.837 1.00 83.94 100 MET A O 1
ATOM 775 N N . TRP A 1 101 ? 8.432 4.856 -6.283 1.00 76.94 101 TRP A N 1
ATOM 776 C CA . TRP A 1 101 ? 7.990 4.633 -7.659 1.00 76.94 101 TRP A CA 1
ATOM 777 C C . TRP A 1 101 ? 7.780 5.945 -8.418 1.00 76.94 101 TRP A C 1
ATOM 779 O O . TRP A 1 101 ? 8.274 6.090 -9.538 1.00 76.94 101 TRP A O 1
ATOM 789 N N . CYS A 1 102 ? 7.117 6.926 -7.803 1.00 77.81 102 CYS A N 1
ATOM 790 C CA . CYS A 1 102 ? 6.924 8.250 -8.393 1.00 77.81 102 CYS A CA 1
ATOM 791 C C . CYS A 1 102 ? 8.266 8.946 -8.686 1.00 77.81 102 CYS A C 1
ATOM 793 O O . CYS A 1 102 ? 8.489 9.419 -9.803 1.00 77.81 102 CYS A O 1
ATOM 795 N N . MET A 1 103 ? 9.201 8.933 -7.731 1.00 78.94 103 MET A N 1
ATOM 796 C CA . MET A 1 103 ? 10.542 9.507 -7.904 1.00 78.94 103 MET A CA 1
ATOM 797 C C . MET A 1 103 ? 11.321 8.822 -9.033 1.00 78.94 103 MET A C 1
ATOM 799 O O . MET A 1 103 ? 11.953 9.498 -9.846 1.00 78.94 103 MET A O 1
ATOM 803 N N . THR A 1 104 ? 11.222 7.495 -9.143 1.00 75.19 104 THR A N 1
ATOM 804 C CA . THR A 1 104 ? 11.856 6.726 -10.225 1.00 75.19 104 THR A CA 1
ATOM 805 C C . THR A 1 104 ? 11.317 7.136 -11.600 1.00 75.19 104 THR A C 1
ATOM 807 O O . THR A 1 104 ? 12.086 7.259 -12.556 1.00 75.19 104 THR A O 1
ATOM 810 N N . GLN A 1 105 ? 10.011 7.402 -11.720 1.00 67.62 105 GLN A N 1
ATOM 811 C CA . GLN A 1 105 ? 9.416 7.891 -12.972 1.00 67.62 105 GLN A CA 1
ATOM 812 C C . GLN A 1 105 ? 9.872 9.309 -13.323 1.00 67.62 105 GLN A C 1
ATOM 814 O O . GLN A 1 105 ? 10.176 9.584 -14.486 1.00 67.62 105 GLN A O 1
ATOM 819 N N . GLN A 1 106 ? 9.970 10.197 -12.331 1.00 68.62 106 GLN A N 1
ATOM 820 C CA . GLN A 1 106 ? 10.488 11.551 -12.540 1.00 68.62 106 GLN A CA 1
ATOM 821 C C . GLN A 1 106 ? 11.945 11.507 -13.020 1.00 68.62 106 GLN A C 1
ATOM 823 O O . GLN A 1 106 ? 12.263 12.114 -14.040 1.00 68.62 106 GLN A O 1
ATOM 828 N N . MET A 1 107 ? 12.810 10.708 -12.382 1.00 61.31 107 MET A N 1
ATOM 829 C CA . MET A 1 107 ? 14.201 10.534 -12.826 1.00 61.31 107 MET A CA 1
ATOM 830 C C . MET A 1 107 ? 14.302 9.971 -14.249 1.00 61.31 107 MET A C 1
ATOM 832 O O . MET A 1 107 ? 15.105 10.459 -15.042 1.00 61.31 107 MET A O 1
ATOM 836 N N . LYS A 1 108 ? 13.448 9.010 -14.627 1.00 60.00 108 LYS A N 1
ATOM 837 C CA . LYS A 1 108 ? 13.391 8.515 -16.014 1.00 60.00 108 LYS A CA 1
ATOM 838 C C . LYS A 1 108 ? 12.965 9.599 -17.009 1.00 60.00 108 LYS A C 1
ATOM 840 O O . LYS A 1 108 ? 13.508 9.620 -18.110 1.00 60.00 108 LYS A O 1
ATOM 845 N N . ARG A 1 109 ? 12.043 10.505 -16.650 1.00 55.94 109 ARG A N 1
ATOM 846 C CA . ARG A 1 109 ? 11.678 11.659 -17.498 1.00 55.94 109 ARG A CA 1
ATOM 847 C C . ARG A 1 109 ? 12.831 12.649 -17.652 1.00 55.94 109 ARG A C 1
ATOM 849 O O . ARG A 1 109 ? 13.066 13.090 -18.771 1.00 55.94 109 ARG A O 1
ATOM 856 N N . PHE A 1 110 ? 13.579 12.932 -16.585 1.00 53.41 110 PHE A N 1
ATOM 857 C CA . PHE A 1 110 ? 14.759 13.804 -16.659 1.00 53.41 110 PHE A CA 1
ATOM 858 C C . PHE A 1 110 ? 15.884 13.209 -17.514 1.00 53.41 110 PHE A C 1
ATOM 860 O O . PHE A 1 110 ? 16.545 13.937 -18.243 1.00 53.41 110 PHE A O 1
ATOM 867 N N . ILE A 1 111 ? 16.078 11.887 -17.489 1.00 52.88 111 ILE A N 1
ATOM 868 C CA . ILE A 1 111 ? 17.085 11.225 -18.336 1.00 52.88 111 ILE A CA 1
ATOM 869 C C . ILE A 1 111 ? 16.617 11.132 -19.804 1.00 52.88 111 ILE A C 1
ATOM 871 O O . ILE A 1 111 ? 17.444 11.124 -20.713 1.00 52.88 111 ILE A O 1
ATOM 875 N N . LYS A 1 112 ? 15.300 11.098 -20.069 1.00 47.88 112 LYS A N 1
ATOM 876 C CA . LYS A 1 112 ? 14.726 11.032 -21.429 1.00 47.88 112 LYS A CA 1
ATOM 877 C C . LYS A 1 112 ? 14.429 12.387 -22.098 1.00 47.88 112 LYS A C 1
ATOM 879 O O . LYS A 1 112 ? 13.894 12.378 -23.205 1.00 47.88 112 LYS A O 1
ATOM 884 N N . GLY A 1 113 ? 14.811 13.533 -21.530 1.00 38.62 113 GLY A N 1
ATOM 885 C CA . GLY A 1 113 ? 14.751 14.810 -22.259 1.00 38.62 113 GLY A CA 1
ATOM 886 C C . GLY A 1 113 ? 15.673 15.897 -21.688 1.00 38.62 113 GLY A C 1
ATOM 887 O O . GLY A 1 113 ? 15.616 16.115 -20.480 1.00 38.62 113 GLY A O 1
ATOM 888 N N . PRO A 1 114 ? 16.493 16.591 -22.519 1.00 41.84 114 PRO A N 1
ATOM 889 C CA . PRO A 1 114 ? 16.367 16.746 -23.969 1.00 41.84 114 PRO A CA 1
ATOM 890 C C . PRO A 1 114 ? 17.511 16.070 -24.750 1.00 41.84 114 PRO A C 1
ATOM 892 O O . PRO A 1 114 ? 18.579 16.640 -24.947 1.00 41.84 114 PRO A O 1
ATOM 895 N N . ALA A 1 115 ? 17.251 14.886 -25.300 1.00 47.12 115 ALA A N 1
ATOM 896 C CA . ALA A 1 115 ? 18.005 14.354 -26.438 1.00 47.12 115 ALA A CA 1
ATOM 897 C C . ALA A 1 115 ? 17.157 14.455 -27.721 1.00 47.12 115 ALA A C 1
ATOM 899 O O . ALA A 1 115 ? 17.034 13.497 -28.471 1.00 47.12 115 ALA A O 1
ATOM 900 N N . SER A 1 116 ? 16.516 15.609 -27.944 1.00 44.16 116 SER A N 1
ATOM 901 C CA . SER A 1 116 ? 16.007 16.048 -29.253 1.00 44.16 116 SER A CA 1
ATOM 902 C C . SER A 1 116 ? 15.658 17.543 -29.192 1.00 44.16 116 SER A C 1
ATOM 904 O O . SER A 1 116 ? 14.504 17.925 -29.014 1.00 44.16 116 SER A O 1
ATOM 906 N N . GLY A 1 117 ? 16.675 18.399 -29.291 1.00 41.41 117 GLY A N 1
ATOM 907 C CA . GLY A 1 117 ? 16.492 19.840 -29.472 1.00 41.41 117 GLY A CA 1
ATOM 908 C C . GLY A 1 117 ? 17.307 20.692 -28.506 1.00 41.41 117 GLY A C 1
ATOM 909 O O . GLY A 1 117 ? 16.941 20.855 -27.351 1.00 41.41 117 GLY A O 1
ATOM 910 N N . SER A 1 118 ? 18.363 21.306 -29.044 1.00 39.12 118 SER A N 1
ATOM 911 C CA . SER A 1 118 ? 19.093 22.442 -28.466 1.00 39.12 118 SER A CA 1
ATOM 912 C C . SER A 1 118 ? 20.172 22.161 -27.407 1.00 39.12 118 SER A C 1
ATOM 914 O O . SER A 1 118 ? 20.196 22.765 -26.340 1.00 39.12 118 SER A O 1
ATOM 916 N N . LEU A 1 119 ? 21.166 21.354 -27.786 1.00 42.31 119 LEU A N 1
ATOM 917 C CA . LEU A 1 119 ? 22.573 21.558 -27.385 1.00 42.31 119 LEU A CA 1
ATOM 918 C C . LEU A 1 119 ? 23.465 21.851 -28.613 1.00 42.31 119 LEU A C 1
ATOM 920 O O . LEU A 1 119 ? 24.671 21.653 -28.594 1.00 42.31 119 LEU A O 1
ATOM 924 N N . GLY A 1 120 ? 22.856 22.349 -29.698 1.00 35.22 120 GLY A N 1
ATOM 925 C CA . GLY A 1 120 ? 23.523 22.843 -30.910 1.00 35.22 120 GLY A CA 1
ATOM 926 C C . GLY A 1 120 ? 23.550 24.371 -30.969 1.00 35.22 120 GLY A C 1
ATOM 927 O O . GLY A 1 120 ? 23.203 24.951 -31.991 1.00 35.22 120 GLY A O 1
ATOM 928 N N . GLY A 1 121 ? 23.872 25.027 -29.852 1.00 37.06 121 GLY A N 1
ATOM 929 C CA . GLY A 1 121 ? 23.735 26.479 -29.720 1.00 37.06 121 GLY A CA 1
ATOM 930 C C . GLY A 1 121 ? 24.538 27.091 -28.577 1.00 37.06 121 GLY A C 1
ATOM 931 O O . GLY A 1 121 ? 24.076 28.033 -27.950 1.00 37.06 121 GLY A O 1
ATOM 932 N N . MET A 1 122 ? 25.730 26.570 -28.289 1.00 35.84 122 MET A N 1
ATOM 933 C CA . MET A 1 122 ? 26.756 27.318 -27.558 1.00 35.84 122 MET A CA 1
ATOM 934 C C . MET A 1 122 ? 28.029 27.323 -28.396 1.00 35.84 122 MET A C 1
ATOM 936 O O . MET A 1 122 ? 29.001 26.625 -28.136 1.00 35.84 122 MET A O 1
ATOM 940 N N . ASN A 1 123 ? 27.981 28.143 -29.444 1.00 40.44 123 ASN A N 1
ATOM 941 C CA . ASN A 1 123 ? 29.169 28.741 -30.029 1.00 40.44 123 ASN A CA 1
ATOM 942 C C . ASN A 1 123 ? 29.725 29.745 -29.001 1.00 40.44 123 ASN A C 1
ATOM 944 O O . ASN A 1 123 ? 29.401 30.929 -29.024 1.00 40.44 123 ASN A O 1
ATOM 948 N N . ALA A 1 124 ? 30.536 29.255 -28.070 1.00 35.59 124 ALA A N 1
ATOM 949 C CA . ALA A 1 124 ? 31.634 30.017 -27.495 1.00 35.59 124 ALA A CA 1
ATOM 950 C C . ALA A 1 124 ? 32.891 29.272 -27.953 1.00 35.59 124 ALA A C 1
ATOM 952 O O . ALA A 1 124 ? 33.135 28.141 -27.544 1.00 35.59 124 ALA A O 1
ATOM 953 N N . GLY A 1 125 ? 33.569 29.847 -28.945 1.00 32.12 125 GLY A N 1
ATOM 954 C CA . GLY A 1 125 ? 34.591 29.168 -29.730 1.00 32.12 125 GLY A CA 1
ATOM 955 C C . GLY A 1 125 ? 35.808 28.712 -28.928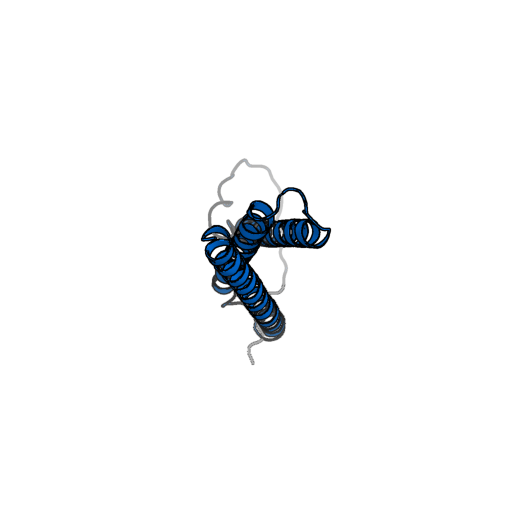 1.00 32.12 125 GLY A C 1
ATOM 956 O O . GLY A 1 125 ? 36.141 29.270 -27.886 1.00 32.12 125 GLY A O 1
ATOM 957 N N . GLY A 1 126 ? 36.510 27.724 -29.483 1.00 26.30 126 GLY A N 1
ATOM 958 C CA . GLY A 1 126 ? 37.827 27.335 -28.993 1.00 26.30 126 GLY A CA 1
ATOM 959 C C . GLY A 1 126 ? 38.296 25.961 -29.461 1.00 26.30 126 GLY A C 1
ATOM 960 O O . GLY A 1 126 ? 38.343 25.045 -28.662 1.00 26.30 126 GLY A O 1
ATOM 961 N N . PHE A 1 127 ? 38.677 25.867 -30.740 1.00 33.06 127 PHE A N 1
ATOM 962 C CA . PHE A 1 127 ? 39.827 25.087 -31.231 1.00 33.06 127 PHE A CA 1
ATOM 963 C C . PHE A 1 127 ? 39.940 23.570 -30.927 1.00 33.06 127 PHE A C 1
ATOM 965 O O . PHE A 1 127 ? 40.316 23.169 -29.832 1.00 33.06 127 PHE A O 1
ATOM 972 N N . GLY A 1 128 ? 39.857 22.752 -31.991 1.00 30.64 128 GLY A N 1
ATOM 973 C CA . GLY A 1 128 ? 40.778 21.614 -32.174 1.00 30.64 128 GLY A CA 1
ATOM 974 C C . GLY A 1 128 ? 40.173 20.260 -32.575 1.00 30.64 128 GLY A C 1
ATOM 975 O O . GLY A 1 128 ? 39.746 19.525 -31.701 1.00 30.64 128 GLY A O 1
ATOM 976 N N . GLY A 1 129 ? 40.234 19.945 -33.884 1.00 29.81 129 GLY A N 1
ATOM 977 C CA . GLY A 1 129 ? 40.374 18.613 -34.531 1.00 29.81 129 GLY A CA 1
ATOM 978 C C . GLY A 1 129 ? 39.437 17.470 -34.095 1.00 29.81 129 GLY A C 1
ATOM 979 O O . GLY A 1 129 ? 39.489 17.016 -32.968 1.00 29.81 129 GLY A O 1
ATOM 980 N N . GLY A 1 130 ? 38.577 16.889 -34.933 1.00 34.22 130 GLY A N 1
ATOM 981 C CA . GLY A 1 130 ? 38.875 16.398 -36.277 1.00 34.22 130 GLY A CA 1
ATOM 982 C C . GLY A 1 130 ? 39.655 15.080 -36.216 1.00 34.22 130 GLY A C 1
ATOM 983 O O . GLY A 1 130 ? 40.875 15.127 -36.295 1.00 34.22 130 GLY A O 1
ATOM 984 N N . LEU A 1 131 ? 38.965 13.940 -36.082 1.00 37.78 131 LEU A N 1
ATOM 985 C CA . LEU A 1 131 ? 39.300 12.693 -36.783 1.00 37.78 131 LEU A CA 1
ATOM 986 C C . LEU A 1 131 ? 38.180 11.655 -36.620 1.00 37.78 131 LEU A C 1
ATOM 988 O O . LEU A 1 131 ? 37.565 11.519 -35.567 1.00 37.78 131 LEU A O 1
ATOM 992 N N . ASP A 1 132 ? 37.938 10.974 -37.723 1.00 38.41 132 ASP A N 1
ATOM 993 C CA . ASP A 1 132 ? 36.869 10.048 -38.055 1.00 38.41 132 ASP A CA 1
ATOM 994 C C . ASP A 1 132 ? 36.823 8.749 -37.222 1.00 38.41 132 ASP A C 1
ATOM 996 O O . ASP A 1 132 ? 37.686 8.472 -36.396 1.00 38.41 132 ASP A O 1
ATOM 1000 N N . THR A 1 133 ? 35.866 7.887 -37.595 1.00 40.22 133 THR A N 1
ATOM 1001 C CA . THR A 1 133 ? 35.819 6.415 -37.426 1.00 40.22 133 THR A CA 1
ATOM 1002 C C . THR A 1 133 ? 35.339 5.850 -36.071 1.00 40.22 133 THR A C 1
ATOM 1004 O O . THR A 1 133 ? 35.900 6.125 -35.027 1.00 40.22 133 THR A O 1
ATOM 1007 N N . GLY A 1 134 ? 34.312 4.992 -36.001 1.00 35.25 134 GLY A N 1
ATOM 1008 C CA . GLY A 1 134 ? 33.574 4.356 -37.085 1.00 35.25 134 GLY A CA 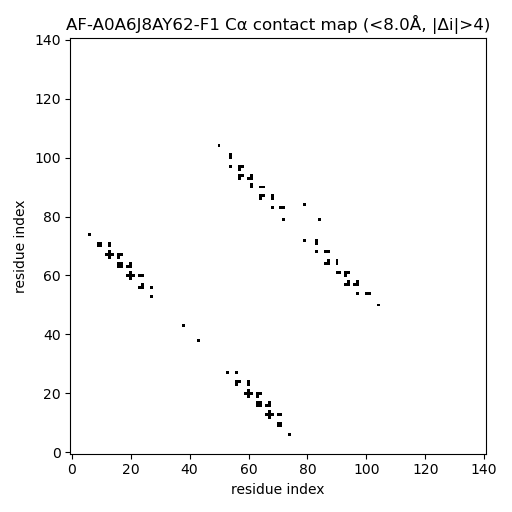1
ATOM 1009 C C . GLY A 1 134 ? 32.473 3.385 -36.633 1.00 35.25 134 GLY A C 1
ATOM 1010 O O . GLY A 1 134 ? 32.190 3.217 -35.451 1.00 35.25 134 GLY A O 1
ATOM 1011 N N . MET A 1 135 ? 31.916 2.732 -37.659 1.00 37.88 135 MET A N 1
ATOM 1012 C CA . MET A 1 135 ? 31.021 1.567 -37.646 1.00 37.88 135 MET A CA 1
ATOM 1013 C C . MET A 1 135 ? 29.528 1.802 -37.372 1.00 37.88 135 MET A C 1
ATOM 1015 O O . MET A 1 135 ? 28.943 1.275 -36.433 1.00 37.88 135 MET A O 1
ATOM 1019 N N . ALA A 1 136 ? 28.880 2.463 -38.335 1.00 37.06 136 ALA A N 1
ATOM 1020 C CA . ALA A 1 136 ? 27.515 2.131 -38.739 1.00 37.06 136 ALA A CA 1
ATOM 1021 C C . ALA A 1 136 ? 27.513 1.765 -40.237 1.00 37.06 136 ALA A C 1
ATOM 1023 O O . ALA A 1 136 ? 27.431 2.624 -41.106 1.00 37.06 136 ALA A O 1
ATOM 1024 N N . GLY A 1 137 ? 27.655 0.472 -40.520 1.00 36.88 137 GLY A N 1
ATOM 1025 C CA . GLY A 1 137 ? 27.397 -0.161 -41.817 1.00 36.88 137 GLY A CA 1
ATOM 1026 C C . GLY A 1 137 ? 26.926 -1.580 -41.506 1.00 36.88 137 GLY A C 1
ATOM 1027 O O . GLY A 1 137 ? 27.746 -2.428 -41.183 1.00 36.88 137 GLY A O 1
ATOM 1028 N N . MET A 1 138 ? 25.636 -1.811 -41.246 1.00 34.06 138 MET A N 1
ATOM 1029 C CA . MET A 1 138 ? 24.607 -2.083 -42.261 1.00 34.06 138 MET A CA 1
ATOM 1030 C C . MET A 1 138 ? 25.078 -3.121 -43.288 1.00 34.06 138 MET A C 1
ATOM 1032 O O . MET A 1 138 ? 25.464 -2.801 -44.407 1.00 34.06 138 MET A O 1
ATOM 1036 N N . THR A 1 139 ? 25.019 -4.385 -42.871 1.00 35.81 139 THR A N 1
ATOM 1037 C CA . THR A 1 139 ? 24.899 -5.541 -43.756 1.00 35.81 139 THR A CA 1
ATOM 1038 C C . THR A 1 139 ? 23.566 -5.458 -44.500 1.00 35.81 139 THR A C 1
ATOM 1040 O O . THR A 1 139 ? 22.490 -5.521 -43.904 1.00 35.81 139 THR A O 1
ATOM 1043 N N . THR A 1 140 ? 23.655 -5.291 -45.815 1.00 39.28 140 THR A N 1
ATOM 1044 C CA . THR A 1 140 ? 22.632 -5.707 -46.776 1.00 39.28 140 THR A CA 1
ATOM 1045 C C . THR A 1 140 ? 23.245 -6.824 -47.617 1.00 39.28 140 THR A C 1
ATOM 1047 O O . THR A 1 140 ? 24.423 -6.728 -47.963 1.00 39.28 140 THR A O 1
ATOM 1050 N N . LEU A 1 141 ? 22.408 -7.828 -47.920 1.00 35.91 141 LEU A N 1
ATOM 1051 C CA . LEU A 1 141 ? 22.675 -9.184 -48.441 1.00 35.91 141 LEU A CA 1
ATOM 1052 C C . LEU A 1 141 ? 22.986 -10.239 -47.373 1.00 35.91 141 LEU A C 1
ATOM 1054 O O . LEU A 1 141 ? 24.072 -10.199 -46.760 1.00 35.91 141 LEU A O 1
#

Foldseek 3Di:
DPVVVVLVVLLVLLVVLLVVLVVLVVVLVVLVVVVVVCVVVDPDDPPPPSLVVSLVSLVSSLVSLVSSLCSVCVSCVVPPDPVSVVSVVVSVVSVVVSVVSVVVSVVVVVVPPDPDDDPPDPPPDDDDDDDDDDDDDDDDD

Sequence (141 aa):
MEMSQMTACGMKAAFGLFVCADCCMFFLIVWDGVNLCMLYYTKGCCHCECYHMNFSFQIASFGMLLVGTIIYGSKDPDKIGWAFWFCLTSALLCLIVGIMWCMTQQMKRFIKGPASGSLGGMNAGGFGGGLDTGMAGMTTL

pLDDT: mean 70.17, std 20.5, range [26.3, 92.62]

Mean predicted aligned error: 13.97 Å

Solvent-accessible surface area (backbone atoms only — not comparable to full-atom values): 8532 Å² total; per-residue (Å²): 132,70,73,64,60,60,58,52,52,49,52,53,51,23,51,51,29,45,54,52,25,53,52,52,52,51,53,50,54,53,49,51,53,52,50,56,52,44,60,75,75,47,94,82,79,80,66,78,69,61,56,57,54,56,39,53,53,29,53,51,29,26,50,32,36,48,51,22,48,49,54,56,44,72,72,44,70,94,66,72,48,71,67,56,57,51,50,53,52,50,27,52,51,40,46,50,53,32,49,54,52,51,53,54,51,52,54,51,50,57,75,69,48,79,88,80,75,84,88,85,77,76,90,72,84,80,89,83,82,91,81,83,88,85,88,90,75,83,85,78,137

Secondary structure (DSSP, 8-state):
--HHHHHHHHHHHHHHHHHHHHHHHHHHHHHHHHHHHHHHHS-SSSHHHHHHHHHHHHHHHHHHHHHHHHHHHHH-GGG--HHHHHHHHHHHHHHHHHHHHHHHHHHHHHHTSSSSS-SS---------------------

Radius of gyration: 25.96 Å; Cα contacts (8 Å, |Δi|>4): 62; chains: 1; bounding box: 69×41×74 Å

Organism: Mytilus coruscus (NCBI:txid42192)

=== Feature glossary ===
Feature key, reading from the visual/contextual features back to the raw sequence:

Rendered structure images. Structure images are PyMOL renders from six orthogonal camera directions. Cartoon representation draws helices as coils and strands as arrows; sticks shows the backbone as bonds; surface shows the solvent-excluded envelope. Rainbow coloring maps sequence position to hue (blue→red, N→C); chain coloring assigns a distinct color per polypeptide.

Contact-map, Ramachandran, and PAE plots. Three diagnostic plots accompany the record. The Cα contact map visualizes the tertiary structure as a 2D adjacency matrix (8 Å cutoff, sequence-local contacts suppressed). The Ramachandran plot shows the distribution of backbone (φ, ψ) torsions, with points in the α and β basins reflecting secondary structure content. The PAE plot shows AlphaFold's inter-residue confidence as a color matrix.

InterPro / GO / CATH / organism. The annotation block draws on four external resources. InterPro: which protein families and domains the sequence belongs to. GO: standardized terms for what the protein does, what process it participates in, and where in the cell it acts. CATH: which structural fold it has in the CATH hierarchy. Organism: the species of origin.

Nearest PDB structures. Structural nearest neighbors (via Foldseek e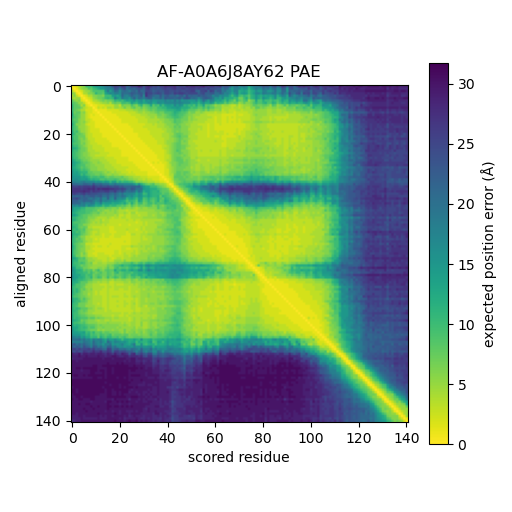asy-search vs the PDB). Reported per hit: target PDB id, E-value, and alignment TM-score. A TM-score above ~0.5 is the conventional threshold for 'same fold'.

Predicted aligned error. Predicted aligned error is AlphaFold's pairwise confidence. Unlike pLDDT (per-residue), PAE is per-residue-pair and captures whether two parts of the structure are correctly placed re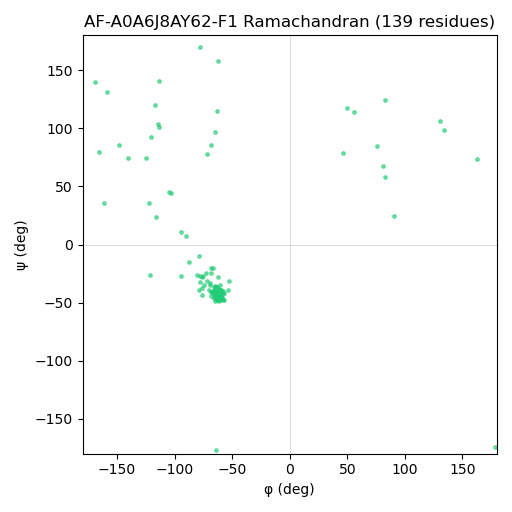lative to each other. Units are ångströms of expected positional error.

Solvent-accessible surface area. SASA measures how much of the protein is reachable by solvent. It is computed by rolling a water-sized probe over the atomic surface and summing the exposed area (Å²). Per-residue SASA distinguishes core (buried, low SASA) from surface (exposed, high SASA) residues; total SASA is a whole-molecule size measure.

B-factor. Crystallographic B-factors measure how much each atom's electron density is smeared out, in Å². They rise in mobile loops and surface residues and fall in the buried interior. In AlphaFold models this column is repurposed to hold pLDDT instead.

pLDDT. For AlphaFold models, the B-factor field carries pLDDT — the model's own estimate of local accuracy on a 0–100 scale. Regions with pLDDT<50 should be treated as essentially unmodeled; they often correspond to intrinsically disordered segments.

Backbone torsions (φ/ψ). φ (phi) and ψ (psi) are the two rotatable backbone dihedrals per residue: φ is the C(i-1)–N–Cα–C torsion, ψ is the N–Cα–C–N(i+1) torsion, both in degrees on (−180°, 180°]. α-helical residues cluster near (−60°, −45°); β-strand residues near (−120°, +130°). A Ramachandran plot is simply a scatter of (φ, ψ) for every residue.

Radius of gyration, Cα contacts, bounding box. Radius of gyration (Rg) is the root-mean-square distance of Cα atoms from their centroid — a single number for overall size and compactness. A globular domain of N residues has Rg ≈ 2.2·N^0.38 Å; an extended or disordered chain has a much larger Rg. The Cα contact count is the number of residue pairs whose Cα atoms are within 8 Å and are more than four positions apart in sequence — a standard proxy for tertiary packing density. The bounding box is the smallest axis-aligned box enclosing all Cα atoms.

Secondary structure (3-state, P-SEA). Three-state secondary structure (P-SEA) collapses the eight DSSP classes into helix (a), strand (b), and coil (c). P-SEA assigns these from Cα geometry alone — distances and angles — without requiring backbone oxygens, so it works on any Cα trace.

Secondary structure (8-state, DSSP). Secondary structure is the local, repeating backbone conformation. DSSP classifies it into eight states by reading the hydrogen-bond network: three helix types (H, G, I), two β types (E, B), two non-regular types (T, S), and unstructured coil (-).

Foldseek 3Di. The Foldseek 3Di string encodes local tertiary geometry as a 20-letter alphabet — one character per residue — derived from the relative positions of nearby Cα atoms. Unlike the amino-acid sequence, 3Di is a direct function of the 3D structure, so two proteins with the same fold have similar 3Di strings even at low sequence identity.

mmCIF coordinates. Structure coordinates are given as an mmCIF _atom_site loop: one row per atom with element, residue name, chain id, sequence number, and x/y/z position in Å. Only the four main-chain atoms per residue are included here; side chains are omitted to keep the record compact.

Sequence. This is the polypeptide sequence — one letter per residue, N-terminus first. Length ranges from a few dozen residues for small domains to over a thousand for large multi-domain proteins.